Protein AF-A0A945Q5C8-F1 (afdb_monomer_lite)

Radius of gyration: 27.91 Å; chains: 1; bounding box: 80×69×73 Å

Secondary structure (DSSP, 8-state):
-EEEEEEEEHHHHHHHHHHHHHHTT-EEEEEEEHHHHHHHTT-----EEEEEEE-HHHHHHHHHH-GGGGGGPSEEEEEEE-TTSEEEEEE--SS-S--TTS----SSSGGGS------THHHHHHSSPPPPP-------------------------

Structure (mmCIF, N/CA/C/O backbone):
data_AF-A0A945Q5C8-F1
#
_entry.id   AF-A0A945Q5C8-F1
#
loop_
_atom_site.group_PDB
_atom_site.id
_atom_site.type_symbol
_atom_site.label_atom_id
_atom_site.label_alt_id
_atom_site.label_comp_id
_atom_site.label_asym_id
_atom_site.label_entity_id
_atom_site.label_seq_id
_atom_site.pdbx_PDB_ins_code
_atom_site.Cartn_x
_atom_site.Cartn_y
_atom_site.Cartn_z
_atom_site.occupancy
_atom_site.B_iso_or_equiv
_atom_site.auth_seq_id
_atom_site.auth_comp_id
_atom_site.auth_asym_id
_atom_site.auth_atom_id
_atom_site.pdbx_PDB_model_num
ATOM 1 N N . MET A 1 1 ? 0.663 15.573 -2.349 1.00 83.94 1 MET A N 1
ATOM 2 C CA . MET A 1 1 ? 0.069 14.371 -1.719 1.00 83.94 1 MET A CA 1
ATOM 3 C C . MET A 1 1 ? -1.426 14.422 -1.976 1.00 83.94 1 MET A C 1
ATOM 5 O O . MET A 1 1 ? -1.946 15.528 -2.056 1.00 83.94 1 MET A O 1
ATOM 9 N N . LYS A 1 2 ? -2.088 13.289 -2.211 1.00 90.88 2 LYS A N 1
ATOM 10 C CA . LYS A 1 2 ? -3.532 13.234 -2.458 1.00 90.88 2 LYS A CA 1
ATOM 11 C C . LYS A 1 2 ? -4.184 12.283 -1.466 1.00 90.88 2 LYS A C 1
ATOM 13 O O . LYS A 1 2 ? -3.684 11.179 -1.274 1.00 90.88 2 LYS A O 1
ATOM 18 N N . THR A 1 3 ? -5.307 12.720 -0.916 1.00 94.69 3 THR A N 1
ATOM 19 C CA . THR A 1 3 ? -6.127 11.979 0.042 1.00 94.69 3 THR A CA 1
ATOM 20 C C . THR A 1 3 ? -7.505 11.743 -0.564 1.00 94.69 3 THR A C 1
ATOM 22 O O . THR A 1 3 ? -8.021 12.604 -1.279 1.00 94.69 3 THR A O 1
ATOM 25 N N . VAL A 1 4 ? -8.072 10.564 -0.334 1.00 94.12 4 VAL A N 1
ATOM 26 C CA . VAL A 1 4 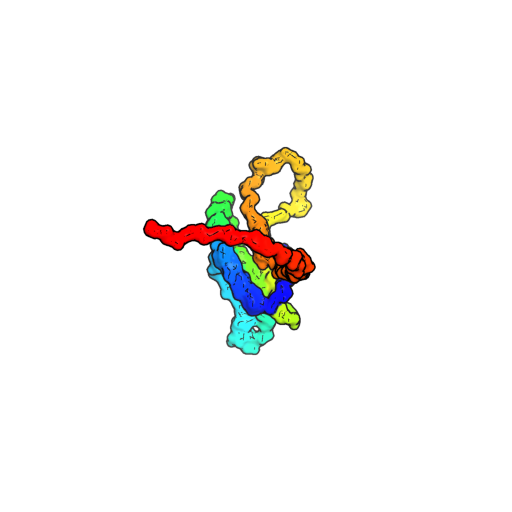? -9.405 10.162 -0.784 1.00 94.12 4 VAL A CA 1
ATOM 27 C C . VAL A 1 4 ? -10.102 9.449 0.364 1.00 94.12 4 VAL A C 1
ATOM 29 O O . VAL A 1 4 ? -9.588 8.465 0.894 1.00 94.12 4 VAL A O 1
ATOM 32 N N . GLU A 1 5 ? -11.278 9.939 0.730 1.00 95.44 5 GLU A N 1
ATOM 33 C CA . GLU A 1 5 ? -12.169 9.269 1.673 1.00 95.44 5 GLU A CA 1
ATOM 34 C C . GLU A 1 5 ? -13.020 8.269 0.899 1.00 95.44 5 GLU A C 1
ATOM 36 O O . GLU A 1 5 ? -13.586 8.590 -0.146 1.00 95.44 5 GLU A O 1
ATOM 41 N N . THR A 1 6 ? -13.019 7.016 1.346 1.00 93.69 6 THR A N 1
ATOM 42 C CA . THR A 1 6 ? -13.519 5.906 0.521 1.00 93.69 6 THR A CA 1
ATOM 43 C C . THR A 1 6 ? -14.991 5.590 0.774 1.00 93.69 6 THR A C 1
ATOM 45 O O . THR A 1 6 ? -15.597 4.872 -0.022 1.00 93.69 6 THR A O 1
ATOM 48 N N . GLY A 1 7 ? -15.547 6.054 1.903 1.00 93.50 7 GLY A N 1
ATOM 49 C CA . GLY A 1 7 ? -16.890 5.695 2.374 1.00 93.50 7 GLY A CA 1
ATOM 50 C C . GLY A 1 7 ? -17.101 4.186 2.553 1.00 93.50 7 GLY A C 1
ATOM 51 O O . GLY A 1 7 ? -18.233 3.718 2.584 1.00 93.50 7 GLY A O 1
ATOM 52 N N . THR A 1 8 ? -16.021 3.401 2.592 1.00 93.50 8 THR A N 1
ATOM 53 C CA . THR A 1 8 ? -16.053 1.936 2.647 1.00 93.50 8 THR A CA 1
ATOM 54 C C . THR A 1 8 ? -15.354 1.472 3.924 1.00 93.50 8 THR A C 1
ATOM 56 O O . THR A 1 8 ? -14.303 2.032 4.243 1.00 93.50 8 THR A O 1
ATOM 59 N N . PRO A 1 9 ? -15.852 0.434 4.624 1.00 97.50 9 PRO A N 1
ATOM 60 C CA . PRO A 1 9 ? -15.178 -0.113 5.800 1.00 97.50 9 PRO A CA 1
ATOM 61 C C . PRO A 1 9 ? -13.724 -0.494 5.512 1.00 97.50 9 PRO A C 1
ATOM 63 O O . PRO A 1 9 ? -13.427 -1.050 4.445 1.00 97.50 9 PRO A O 1
ATOM 66 N N . PHE A 1 10 ? -12.826 -0.234 6.465 1.00 96.25 10 PHE A N 1
ATOM 67 C CA . PHE A 1 10 ? -11.380 -0.364 6.262 1.00 96.25 10 PHE A CA 1
ATOM 68 C C . PHE A 1 10 ? -10.956 -1.723 5.688 1.00 96.25 10 PHE A C 1
ATOM 70 O O . PHE A 1 10 ? -10.320 -1.795 4.631 1.00 96.25 10 PHE A O 1
ATOM 77 N N . GLY A 1 11 ? -11.356 -2.818 6.343 1.00 94.69 11 GLY A N 1
ATOM 78 C CA . GLY A 1 11 ? -10.988 -4.173 5.919 1.00 94.69 11 GLY A CA 1
ATOM 79 C C . GLY A 1 11 ? -11.497 -4.515 4.516 1.00 94.69 11 GLY A C 1
ATOM 80 O O . GLY A 1 11 ? -10.773 -5.102 3.707 1.00 94.69 11 GLY A O 1
ATOM 81 N N . THR A 1 12 ? -12.717 -4.085 4.191 1.00 96.50 12 THR A N 1
ATOM 82 C CA . THR A 1 12 ? -13.320 -4.264 2.863 1.00 96.50 12 THR A CA 1
ATOM 83 C C . THR A 1 12 ? -12.558 -3.480 1.801 1.00 96.50 12 THR A C 1
ATOM 85 O O . THR A 1 12 ? -12.271 -4.017 0.728 1.00 96.50 12 THR A O 1
ATOM 88 N N . TYR A 1 13 ? -12.189 -2.231 2.090 1.00 97.00 13 TYR A N 1
ATOM 89 C CA . TYR A 1 13 ? -11.432 -1.402 1.159 1.00 97.00 13 TYR A CA 1
ATOM 90 C C . TYR A 1 13 ? -10.045 -1.982 0.878 1.00 97.00 13 TYR A C 1
ATOM 92 O O . TYR A 1 13 ? -9.660 -2.090 -0.282 1.00 97.00 13 TYR A O 1
ATOM 100 N N . VAL A 1 14 ? -9.315 -2.433 1.903 1.00 96.31 14 VAL A N 1
ATOM 101 C CA . VAL A 1 14 ? -7.979 -3.029 1.733 1.00 96.31 14 VAL A CA 1
ATOM 102 C C . VAL A 1 14 ? -8.033 -4.282 0.853 1.00 96.31 14 VAL A C 1
ATOM 104 O O . VAL A 1 14 ? -7.202 -4.436 -0.044 1.00 96.31 14 VAL A O 1
ATOM 107 N N . LYS A 1 15 ? -9.028 -5.159 1.053 1.00 96.56 15 LYS A N 1
ATOM 108 C CA . LYS A 1 15 ? -9.235 -6.344 0.199 1.00 96.56 15 LYS A CA 1
ATOM 109 C C . LYS A 1 15 ? -9.495 -5.948 -1.258 1.00 96.56 15 LYS A C 1
ATOM 111 O O . LYS A 1 15 ? -8.822 -6.449 -2.161 1.00 96.56 15 LYS A O 1
ATOM 116 N N . LYS A 1 16 ? -10.417 -5.005 -1.490 1.00 96.56 16 LYS A N 1
ATOM 117 C CA . LYS A 1 16 ? -10.724 -4.486 -2.835 1.00 96.56 16 LYS A CA 1
ATOM 118 C C . LYS A 1 16 ? -9.514 -3.819 -3.483 1.00 96.56 16 LYS A C 1
ATOM 120 O O . LYS A 1 16 ? -9.265 -4.030 -4.664 1.00 96.56 16 LYS A O 1
ATOM 125 N N . LEU A 1 17 ? -8.736 -3.062 -2.712 1.00 96.00 17 LEU A N 1
ATOM 126 C CA . LEU A 1 17 ? -7.536 -2.387 -3.185 1.00 96.00 17 LEU A CA 1
ATOM 127 C C . LEU A 1 17 ? -6.490 -3.396 -3.669 1.00 96.00 17 LEU A C 1
ATOM 129 O O . LEU A 1 17 ? -5.984 -3.250 -4.777 1.00 96.00 17 LEU A O 1
ATOM 133 N N . LYS A 1 18 ? -6.210 -4.452 -2.894 1.00 96.06 18 LYS A N 1
ATOM 134 C CA . LYS A 1 18 ? -5.286 -5.526 -3.303 1.00 96.06 18 LYS A CA 1
ATOM 135 C C . LYS A 1 18 ? -5.757 -6.248 -4.566 1.00 96.06 18 LYS A C 1
ATOM 137 O O . LYS A 1 18 ? -4.961 -6.459 -5.477 1.00 96.06 18 LYS A O 1
ATOM 142 N N . SER A 1 19 ? -7.051 -6.559 -4.653 1.00 95.94 19 SER A N 1
ATOM 143 C CA . SER A 1 19 ? -7.643 -7.145 -5.862 1.00 95.94 19 SER A CA 1
ATOM 144 C C . SER A 1 19 ? -7.469 -6.225 -7.078 1.00 95.94 19 SER A C 1
ATOM 146 O O . SER A 1 19 ? -7.009 -6.658 -8.134 1.00 95.94 19 SER A O 1
ATOM 148 N N . ALA A 1 20 ? -7.734 -4.927 -6.912 1.00 95.44 20 ALA A N 1
ATOM 149 C CA . ALA A 1 20 ? -7.574 -3.942 -7.973 1.00 95.44 20 ALA A CA 1
ATOM 150 C C . ALA A 1 20 ? -6.109 -3.760 -8.407 1.00 95.44 20 ALA A C 1
ATOM 152 O O . ALA A 1 20 ? -5.845 -3.583 -9.596 1.00 95.44 20 ALA A O 1
ATOM 153 N N . ILE A 1 21 ? -5.153 -3.830 -7.475 1.00 94.69 21 ILE A N 1
ATOM 154 C CA . ILE A 1 2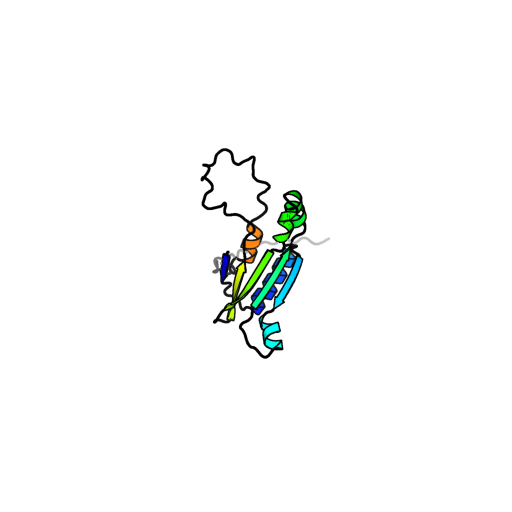1 ? -3.711 -3.814 -7.770 1.00 94.69 21 ILE A CA 1
ATOM 155 C C . ILE A 1 21 ? -3.348 -4.994 -8.684 1.00 94.69 21 ILE A C 1
ATOM 157 O O . ILE A 1 21 ? -2.763 -4.776 -9.749 1.00 94.69 21 ILE A O 1
ATOM 161 N N . GLY A 1 22 ? -3.777 -6.210 -8.327 1.00 92.19 22 GLY A N 1
ATOM 162 C CA . GLY A 1 22 ? -3.557 -7.414 -9.135 1.00 92.19 22 GLY A CA 1
ATOM 163 C C . GLY A 1 22 ? -4.217 -7.336 -10.515 1.00 92.19 22 GLY A C 1
ATOM 164 O O . GLY A 1 22 ? -3.564 -7.585 -11.527 1.00 92.19 22 GLY A O 1
ATOM 165 N N . ALA A 1 23 ? -5.472 -6.881 -10.588 1.00 94.19 23 ALA A N 1
ATOM 166 C CA . ALA A 1 23 ? -6.190 -6.700 -11.854 1.00 94.19 23 ALA A CA 1
ATOM 167 C C . ALA A 1 23 ? -5.502 -5.693 -12.799 1.00 94.19 23 ALA A C 1
ATOM 169 O O . ALA A 1 23 ? -5.580 -5.818 -14.020 1.00 94.19 23 ALA A O 1
ATOM 170 N N . ASN A 1 24 ? -4.786 -4.710 -12.245 1.00 90.81 24 ASN A N 1
ATOM 171 C CA . ASN A 1 24 ? -3.997 -3.741 -13.009 1.00 90.81 24 ASN A CA 1
ATOM 172 C C . ASN A 1 24 ? -2.547 -4.199 -13.262 1.00 90.81 24 ASN A C 1
ATOM 174 O O . ASN A 1 24 ? -1.727 -3.391 -13.702 1.00 90.81 24 ASN A O 1
ATOM 178 N N . LYS A 1 25 ? -2.228 -5.479 -13.014 1.00 92.62 25 LYS A N 1
ATOM 179 C CA . LYS A 1 25 ? -0.903 -6.090 -13.225 1.00 92.62 25 LYS A CA 1
ATOM 180 C C . LYS A 1 25 ? 0.223 -5.378 -12.467 1.00 92.62 25 LYS A C 1
ATOM 182 O O . LYS A 1 25 ? 1.368 -5.345 -12.913 1.00 92.62 25 LYS A O 1
ATOM 187 N N . MET A 1 26 ? -0.106 -4.780 -11.326 1.00 92.50 26 MET A N 1
ATOM 188 C CA . MET A 1 26 ? 0.874 -4.197 -10.417 1.00 92.50 26 MET A CA 1
ATOM 189 C C . MET A 1 26 ? 1.245 -5.239 -9.358 1.00 92.50 26 MET A C 1
ATOM 191 O O . MET A 1 26 ? 0.373 -5.894 -8.794 1.00 92.50 26 MET A O 1
ATOM 195 N N . GLY A 1 27 ? 2.537 -5.391 -9.087 1.00 93.12 27 GLY A N 1
ATOM 196 C CA . GLY A 1 27 ? 3.042 -6.226 -8.002 1.00 93.12 27 GLY A CA 1
ATOM 197 C C . GLY A 1 27 ? 2.960 -5.497 -6.664 1.00 93.12 27 GLY A C 1
ATOM 198 O O . GLY A 1 27 ? 3.204 -4.291 -6.598 1.00 93.12 27 GLY A O 1
ATOM 199 N N . ILE A 1 28 ? 2.632 -6.227 -5.598 1.00 95.94 28 ILE A N 1
ATOM 200 C CA . ILE A 1 28 ? 2.776 -5.747 -4.220 1.00 95.94 28 ILE A CA 1
ATOM 201 C C . ILE A 1 28 ? 4.187 -6.116 -3.767 1.00 95.94 28 ILE A C 1
ATOM 203 O O . ILE A 1 28 ? 4.515 -7.293 -3.690 1.00 95.94 28 ILE A O 1
ATOM 207 N N . VAL A 1 29 ? 5.012 -5.108 -3.496 1.00 94.75 29 VAL A N 1
ATOM 208 C CA . VAL A 1 29 ? 6.404 -5.283 -3.048 1.00 94.75 29 VAL A CA 1
ATOM 209 C C . VAL A 1 29 ? 6.460 -5.484 -1.538 1.00 94.75 29 VAL A C 1
ATOM 211 O O . VAL A 1 29 ? 7.217 -6.310 -1.048 1.00 94.75 29 VAL A O 1
ATOM 214 N N . ALA A 1 30 ? 5.645 -4.732 -0.799 1.00 95.38 30 ALA A N 1
ATOM 215 C CA . ALA A 1 30 ? 5.556 -4.842 0.648 1.00 95.38 30 ALA A CA 1
ATOM 216 C C . ALA A 1 30 ? 4.158 -4.454 1.137 1.00 95.38 30 ALA A C 1
ATOM 218 O O . ALA A 1 30 ? 3.462 -3.637 0.523 1.00 95.38 30 ALA A O 1
ATOM 219 N N . HIS A 1 31 ? 3.763 -5.018 2.274 1.00 96.12 31 HIS A N 1
ATOM 220 C CA . HIS A 1 31 ? 2.573 -4.616 3.014 1.00 96.12 31 HIS A CA 1
ATOM 221 C C . HIS A 1 31 ? 2.902 -4.609 4.506 1.00 96.12 31 HIS A C 1
ATOM 223 O O . HIS A 1 31 ? 3.128 -5.659 5.094 1.00 96.12 31 HIS A O 1
ATOM 229 N N . ALA A 1 32 ? 2.907 -3.4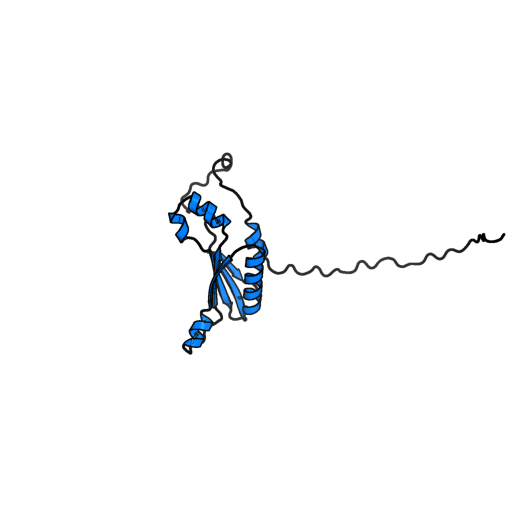22 5.108 1.00 96.12 32 ALA A N 1
ATOM 230 C CA . ALA A 1 32 ? 3.034 -3.244 6.549 1.00 96.12 32 ALA A CA 1
ATOM 231 C C . ALA A 1 32 ? 1.662 -2.967 7.179 1.00 96.12 32 ALA A C 1
ATOM 233 O O . ALA A 1 32 ? 0.882 -2.181 6.636 1.00 96.12 32 ALA A O 1
ATOM 234 N N . CYS A 1 33 ? 1.396 -3.592 8.327 1.00 94.69 33 CYS A N 1
ATOM 235 C CA . CYS A 1 33 ? 0.199 -3.401 9.147 1.00 94.69 33 CYS A CA 1
ATOM 236 C C . CYS A 1 33 ? 0.615 -2.845 10.515 1.00 94.69 33 CYS A C 1
ATOM 238 O O . CYS A 1 33 ? 1.094 -3.594 11.369 1.00 94.69 33 CYS A O 1
ATOM 240 N N . ALA A 1 34 ? 0.461 -1.538 10.729 1.00 94.12 34 ALA A N 1
ATOM 241 C CA . ALA A 1 34 ? 0.963 -0.901 11.947 1.00 94.12 34 ALA A CA 1
ATOM 242 C C . ALA A 1 34 ? 0.157 -1.321 13.183 1.00 94.12 34 ALA A C 1
ATOM 244 O O . ALA A 1 34 ? 0.740 -1.572 14.231 1.00 94.12 34 ALA A O 1
ATOM 245 N N . ASN A 1 35 ? -1.163 -1.485 13.060 1.00 93.31 35 ASN A N 1
ATOM 246 C CA . ASN A 1 35 ? -1.999 -1.958 14.166 1.00 93.31 35 ASN A CA 1
ATOM 247 C C . ASN A 1 35 ? -1.737 -3.429 14.520 1.00 93.31 35 ASN A C 1
ATOM 249 O O . ASN A 1 35 ? -1.864 -3.799 15.681 1.00 93.31 35 ASN A O 1
ATOM 253 N N . CYS A 1 36 ? -1.324 -4.257 13.556 1.00 93.50 36 CYS A N 1
ATOM 254 C CA . CYS A 1 36 ? -0.874 -5.621 13.839 1.00 93.50 36 CYS A CA 1
ATOM 255 C C . CYS A 1 36 ? 0.405 -5.607 14.692 1.00 93.50 36 CYS A C 1
ATOM 257 O O . CYS A 1 36 ? 0.490 -6.333 15.677 1.00 93.50 36 CYS A O 1
ATOM 259 N N . GLY A 1 37 ? 1.372 -4.751 14.336 1.00 93.38 37 GLY A N 1
ATOM 260 C CA . GLY A 1 37 ? 2.610 -4.578 15.101 1.00 93.38 37 GLY A CA 1
ATOM 261 C C . GLY A 1 37 ? 2.370 -3.978 16.487 1.00 93.38 37 GLY A C 1
ATOM 262 O O . GLY A 1 37 ? 2.882 -4.494 17.472 1.00 93.38 37 GLY A O 1
ATOM 263 N N . ALA A 1 38 ? 1.526 -2.949 16.584 1.00 95.62 38 ALA A N 1
ATOM 264 C CA . ALA A 1 38 ? 1.139 -2.349 17.859 1.00 95.62 38 ALA A CA 1
ATOM 265 C C . ALA A 1 38 ? 0.463 -3.377 18.779 1.00 95.62 38 ALA A C 1
ATOM 267 O O . ALA A 1 38 ? 0.834 -3.502 19.944 1.00 95.62 38 ALA A O 1
ATOM 268 N N . LYS A 1 39 ? -0.457 -4.189 18.237 1.00 96.12 39 LYS A N 1
ATOM 269 C CA . LYS A 1 39 ? -1.117 -5.262 18.991 1.00 96.12 39 LYS A CA 1
ATOM 270 C C . LYS A 1 39 ? -0.110 -6.270 19.549 1.00 96.12 39 LYS A C 1
ATOM 272 O O . LYS A 1 39 ? -0.297 -6.742 20.666 1.00 96.12 39 LYS A O 1
ATOM 277 N N . ALA A 1 40 ? 0.954 -6.579 18.806 1.00 94.88 40 ALA A N 1
ATOM 278 C CA . ALA A 1 40 ? 1.998 -7.499 19.258 1.00 94.88 40 ALA A CA 1
ATOM 279 C C . ALA A 1 40 ? 2.793 -6.971 20.467 1.00 94.88 40 ALA A C 1
ATOM 281 O O . ALA A 1 40 ? 3.316 -7.771 21.233 1.00 94.88 40 ALA A O 1
ATOM 282 N N . ILE A 1 41 ? 2.840 -5.649 20.667 1.00 96.75 41 ILE A N 1
ATOM 283 C CA . ILE A 1 41 ? 3.466 -5.005 21.833 1.00 96.75 41 ILE A CA 1
ATOM 284 C C . ILE A 1 41 ? 2.437 -4.518 22.872 1.00 96.75 41 ILE A C 1
ATOM 286 O O . ILE A 1 41 ? 2.760 -3.691 23.717 1.00 96.75 41 ILE A O 1
ATOM 290 N N . GLY A 1 42 ? 1.186 -4.992 22.802 1.00 96.81 42 GLY A N 1
ATOM 291 C CA . GLY A 1 42 ? 0.127 -4.644 23.759 1.00 96.81 42 GLY A CA 1
ATOM 292 C C . GLY A 1 42 ? -0.507 -3.260 23.566 1.00 96.81 42 GLY A C 1
ATOM 293 O O . GLY A 1 42 ? -1.301 -2.830 24.399 1.00 96.81 42 GLY A O 1
ATOM 294 N N . VAL A 1 43 ? -0.205 -2.561 22.469 1.00 97.19 43 VAL A N 1
ATOM 295 C CA . VAL A 1 43 ? -0.744 -1.227 22.170 1.00 97.19 43 VAL A CA 1
ATOM 296 C C . VAL A 1 43 ? -1.882 -1.328 21.154 1.00 97.19 43 VAL A C 1
ATOM 298 O O . VAL A 1 43 ? -1.750 -1.945 20.097 1.00 97.19 43 VAL A O 1
ATOM 301 N N . THR A 1 44 ? -3.007 -0.670 21.436 1.00 95.62 44 THR A N 1
ATOM 302 C CA . THR A 1 44 ? -4.130 -0.582 20.492 1.00 95.62 44 THR A CA 1
ATOM 303 C C . THR A 1 44 ? -4.087 0.743 19.740 1.00 95.62 44 THR A C 1
ATOM 305 O O . THR A 1 44 ? -4.114 1.809 20.349 1.00 95.62 44 THR A O 1
ATOM 308 N N . ILE A 1 45 ? -4.052 0.675 18.408 1.00 95.62 45 ILE A N 1
ATOM 309 C CA . ILE A 1 45 ? -4.176 1.832 17.511 1.00 95.62 45 ILE A CA 1
ATOM 310 C C . ILE A 1 45 ? -5.192 1.527 16.397 1.00 95.62 45 ILE A C 1
ATOM 312 O O . ILE A 1 45 ? -5.377 0.349 16.067 1.00 95.62 45 ILE A O 1
ATOM 316 N N . PRO A 1 46 ? -5.821 2.550 15.784 1.00 95.94 46 PRO A N 1
ATOM 317 C CA . PRO A 1 46 ? -6.709 2.362 14.635 1.00 95.94 46 PRO A CA 1
ATOM 318 C C . PRO A 1 46 ? -6.021 1.643 13.472 1.00 95.94 46 PRO A C 1
ATOM 320 O O . PRO A 1 46 ? -4.796 1.727 13.310 1.00 95.94 46 PRO A O 1
ATOM 323 N N . ALA A 1 47 ? -6.797 0.955 12.633 1.00 96.12 47 ALA A N 1
ATOM 324 C CA . ALA A 1 47 ? -6.232 0.150 11.565 1.00 96.12 47 ALA A CA 1
ATOM 325 C C . ALA A 1 47 ? -5.443 0.994 10.556 1.00 96.12 47 ALA A C 1
ATOM 327 O O . ALA A 1 47 ? -5.841 2.085 10.135 1.00 96.12 47 ALA A O 1
ATOM 328 N N . ASN A 1 48 ? -4.273 0.482 10.181 1.00 96.50 48 ASN A N 1
ATOM 329 C CA . ASN A 1 48 ? -3.294 1.262 9.447 1.00 96.50 48 ASN A CA 1
ATOM 330 C C . ASN A 1 48 ? -2.421 0.348 8.588 1.00 96.50 48 ASN A C 1
ATOM 332 O O . ASN A 1 48 ? -1.719 -0.523 9.103 1.00 96.50 48 ASN A O 1
ATOM 336 N N . ASN A 1 49 ? -2.473 0.562 7.272 1.00 97.31 49 ASN A N 1
ATOM 337 C CA . ASN A 1 49 ? -1.739 -0.218 6.290 1.00 97.31 49 ASN A CA 1
ATOM 338 C C . ASN A 1 49 ? -0.906 0.673 5.365 1.00 97.31 49 ASN A C 1
ATOM 340 O O . ASN A 1 49 ? -1.433 1.570 4.706 1.00 97.31 49 ASN A O 1
ATOM 344 N N . VAL A 1 50 ? 0.376 0.338 5.218 1.00 97.06 50 VAL A N 1
ATOM 345 C CA . VAL A 1 50 ? 1.243 0.861 4.154 1.00 97.06 50 VAL A CA 1
ATOM 346 C C . VAL A 1 50 ? 1.432 -0.242 3.120 1.00 97.06 50 VAL A C 1
ATOM 348 O O . VAL A 1 50 ? 1.995 -1.292 3.419 1.00 97.06 50 VAL A O 1
ATOM 351 N N . ILE A 1 51 ? 0.946 -0.020 1.901 1.00 96.75 51 ILE A N 1
ATOM 352 C CA . ILE A 1 51 ? 1.054 -0.965 0.786 1.00 96.75 51 ILE A CA 1
ATOM 353 C C . ILE A 1 51 ? 1.953 -0.349 -0.280 1.00 96.75 51 ILE A C 1
ATOM 355 O O . ILE A 1 51 ? 1.690 0.743 -0.783 1.00 96.75 51 ILE A O 1
ATOM 359 N N . MET A 1 52 ? 3.017 -1.059 -0.631 1.00 95.25 52 MET A N 1
ATOM 360 C CA . MET A 1 52 ? 3.988 -0.648 -1.636 1.00 95.25 52 MET A CA 1
ATOM 361 C C . MET A 1 52 ? 3.743 -1.425 -2.921 1.00 95.25 52 MET A C 1
ATOM 363 O O . MET A 1 52 ? 3.757 -2.655 -2.911 1.00 95.25 52 MET A O 1
ATOM 367 N N . ILE A 1 53 ? 3.508 -0.713 -4.022 1.00 94.62 53 ILE A N 1
ATOM 368 C CA . ILE A 1 53 ? 3.179 -1.309 -5.318 1.00 94.62 53 ILE A CA 1
ATOM 369 C C . ILE A 1 53 ? 4.168 -0.905 -6.399 1.00 94.62 53 ILE A C 1
ATOM 371 O O . ILE A 1 53 ? 4.683 0.216 -6.420 1.00 94.62 53 ILE A O 1
ATOM 375 N N . TYR A 1 54 ? 4.392 -1.809 -7.344 1.00 91.31 54 TYR A N 1
ATOM 376 C CA . TYR A 1 54 ? 5.315 -1.576 -8.438 1.00 91.31 54 TYR A CA 1
ATOM 377 C C . TYR A 1 54 ? 4.883 -2.264 -9.727 1.00 91.31 54 TYR A C 1
ATOM 379 O O . TYR A 1 54 ? 4.256 -3.316 -9.701 1.00 91.31 54 TYR A O 1
ATOM 387 N N . HIS A 1 55 ? 5.217 -1.672 -10.873 1.00 91.06 55 HIS A N 1
ATOM 388 C CA . HIS A 1 55 ? 4.943 -2.272 -12.177 1.00 91.06 55 HIS A CA 1
ATOM 389 C C . HIS A 1 55 ? 6.254 -2.378 -12.973 1.00 91.06 55 HIS A C 1
ATOM 391 O O . HIS A 1 55 ? 6.919 -1.355 -13.149 1.00 91.06 55 HIS A O 1
ATOM 397 N N . PRO A 1 56 ? 6.606 -3.544 -13.551 1.00 88.75 56 PRO A N 1
ATOM 398 C CA . PRO A 1 56 ? 7.868 -3.728 -14.283 1.00 88.75 56 PRO A CA 1
ATOM 399 C C . PRO A 1 56 ? 8.093 -2.716 -15.418 1.00 88.75 56 PRO A C 1
ATOM 401 O O . PRO A 1 56 ? 9.177 -2.169 -15.580 1.00 88.75 56 PRO A O 1
ATOM 404 N N . ARG A 1 57 ? 7.040 -2.367 -16.172 1.00 87.50 57 ARG A N 1
ATOM 405 C CA . ARG A 1 57 ? 7.108 -1.296 -17.192 1.00 87.50 57 ARG A CA 1
ATOM 406 C C . ARG A 1 57 ? 7.504 0.083 -16.641 1.00 87.50 57 ARG A C 1
ATOM 408 O O . ARG A 1 57 ? 8.041 0.883 -17.405 1.00 87.50 57 ARG A O 1
ATOM 415 N N . PHE A 1 58 ? 7.231 0.387 -15.369 1.00 84.44 58 PHE A N 1
ATOM 416 C CA . PHE A 1 58 ? 7.752 1.607 -14.744 1.00 84.44 58 PHE A CA 1
ATOM 417 C C . PHE A 1 58 ? 9.250 1.487 -14.475 1.00 84.44 58 PHE A C 1
ATOM 419 O O . PHE A 1 58 ? 9.955 2.443 -14.773 1.00 84.44 58 PHE A O 1
ATOM 426 N N . ALA A 1 59 ? 9.739 0.313 -14.060 1.00 85.94 59 ALA A N 1
ATOM 427 C CA . ALA A 1 59 ? 11.170 0.051 -13.887 1.00 85.94 59 ALA A CA 1
ATOM 428 C C . ALA A 1 59 ? 11.968 0.347 -15.154 1.00 85.94 59 ALA A C 1
ATOM 430 O O . ALA A 1 59 ? 12.889 1.156 -1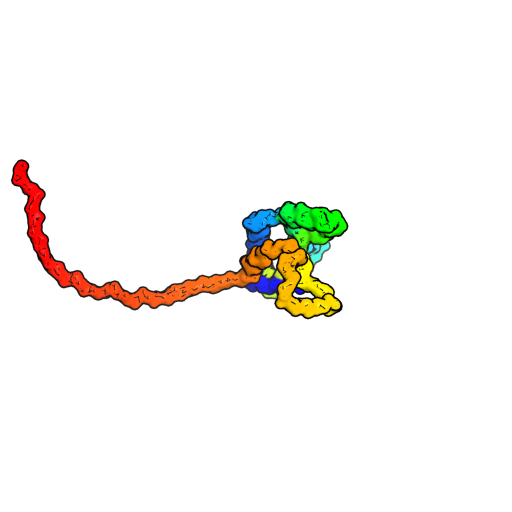5.131 1.00 85.94 59 ALA A O 1
ATOM 431 N N . VAL A 1 60 ? 11.545 -0.235 -16.280 1.00 89.12 60 VAL A N 1
ATOM 432 C CA . VAL A 1 60 ? 12.226 -0.057 -17.571 1.00 89.12 60 VAL A CA 1
ATOM 433 C C . VAL A 1 60 ? 12.283 1.421 -17.962 1.00 89.12 60 VAL A C 1
ATOM 435 O O . VAL A 1 60 ? 13.328 1.920 -18.366 1.00 89.12 60 VAL A O 1
ATOM 438 N N . ARG A 1 61 ? 11.168 2.150 -17.825 1.00 87.38 61 ARG A N 1
ATOM 439 C CA . ARG A 1 61 ? 11.103 3.570 -18.204 1.00 87.38 61 ARG A CA 1
ATOM 440 C C . ARG A 1 61 ? 11.894 4.473 -17.261 1.00 87.38 61 ARG A C 1
ATOM 442 O O . ARG A 1 61 ? 12.542 5.395 -17.742 1.00 87.38 61 ARG A O 1
ATOM 449 N N . MET A 1 62 ? 11.813 4.237 -15.953 1.00 83.88 62 MET A N 1
ATOM 450 C CA . MET A 1 62 ? 12.503 5.048 -14.949 1.00 83.88 62 MET A CA 1
ATOM 451 C C . MET A 1 62 ? 14.011 4.846 -15.025 1.00 83.88 62 MET A C 1
ATOM 453 O O . MET A 1 62 ? 14.731 5.831 -15.110 1.00 83.88 62 MET A O 1
ATOM 457 N N . LEU A 1 63 ? 14.482 3.598 -15.089 1.00 86.69 63 LEU A N 1
ATOM 458 C CA . LEU A 1 63 ? 15.915 3.303 -15.164 1.00 86.69 63 LEU A CA 1
ATOM 459 C C . LEU A 1 63 ? 16.528 3.738 -16.499 1.00 86.69 63 LEU A C 1
ATOM 461 O O . LEU A 1 63 ? 17.658 4.211 -16.510 1.00 86.69 63 LEU A O 1
ATOM 465 N N . LYS A 1 64 ? 15.770 3.672 -17.607 1.00 89.38 64 LYS A N 1
ATOM 466 C CA . LYS A 1 64 ? 16.192 4.268 -18.886 1.00 89.38 64 LYS A CA 1
ATOM 467 C C . LYS A 1 64 ? 16.356 5.790 -18.794 1.00 89.38 64 LYS A C 1
ATOM 469 O O . LYS A 1 64 ? 17.196 6.342 -19.491 1.00 89.38 64 LYS A O 1
ATOM 474 N N . ALA A 1 65 ? 15.536 6.466 -17.989 1.00 86.50 65 ALA A N 1
ATOM 475 C CA . ALA A 1 65 ? 15.638 7.911 -17.803 1.00 86.50 65 ALA A CA 1
ATOM 476 C C . ALA A 1 65 ? 16.784 8.287 -16.850 1.00 86.50 65 ALA A C 1
ATOM 478 O O . ALA A 1 65 ? 17.515 9.231 -17.125 1.00 86.50 65 ALA A O 1
ATOM 479 N N . SER A 1 66 ? 16.933 7.570 -15.731 1.00 85.44 66 SER A N 1
ATOM 480 C CA . SER A 1 66 ? 18.036 7.737 -14.784 1.00 85.44 66 SER A CA 1
ATOM 481 C C . SER A 1 66 ? 18.062 6.595 -13.765 1.00 85.44 66 SER A C 1
ATOM 483 O O . SER A 1 66 ? 17.053 6.303 -13.121 1.00 85.44 66 SER A O 1
ATOM 485 N N . VAL A 1 67 ? 19.239 6.006 -13.538 1.00 89.06 67 VAL A N 1
ATOM 486 C CA . VAL A 1 67 ? 19.449 4.986 -12.493 1.00 89.06 67 VAL A CA 1
ATOM 487 C C . VAL A 1 67 ? 19.101 5.533 -11.103 1.00 89.06 67 VAL A C 1
ATOM 489 O O . VAL A 1 67 ? 18.459 4.842 -10.314 1.00 89.06 67 VAL A O 1
ATOM 492 N N . ALA A 1 68 ? 19.414 6.806 -10.832 1.00 88.31 68 ALA A N 1
ATOM 493 C CA . ALA A 1 68 ? 19.097 7.459 -9.560 1.00 88.31 68 ALA A CA 1
ATOM 494 C C . ALA A 1 68 ? 17.583 7.539 -9.285 1.00 88.31 68 ALA A C 1
ATOM 496 O O . ALA A 1 68 ? 17.165 7.600 -8.132 1.00 88.31 68 ALA A O 1
ATOM 497 N N . SER A 1 69 ? 16.740 7.465 -10.324 1.00 82.88 69 SER A N 1
ATOM 498 C CA . SER A 1 69 ? 15.280 7.427 -10.153 1.00 82.88 69 SER A CA 1
ATOM 499 C C . SER A 1 69 ? 14.788 6.134 -9.496 1.00 82.88 69 SER A C 1
ATOM 501 O O . SER A 1 69 ? 13.645 6.088 -9.048 1.00 82.88 69 SER A O 1
ATOM 503 N N . GLY A 1 70 ? 15.619 5.088 -9.410 1.00 82.44 70 GLY A N 1
ATOM 504 C CA . GLY A 1 70 ? 15.258 3.817 -8.780 1.00 82.44 70 GLY A CA 1
ATOM 505 C C . GLY A 1 70 ? 14.777 3.955 -7.331 1.00 82.44 70 GLY A C 1
ATOM 506 O O . GLY A 1 70 ? 13.905 3.196 -6.922 1.00 82.44 70 GLY A O 1
ATOM 507 N N . ILE A 1 71 ? 15.254 4.963 -6.588 1.00 84.88 71 ILE A N 1
ATOM 508 C CA . ILE A 1 71 ? 14.872 5.199 -5.182 1.00 84.88 71 ILE A CA 1
ATOM 509 C C . ILE A 1 71 ? 13.407 5.641 -5.006 1.00 84.88 71 ILE A C 1
ATOM 511 O O . ILE A 1 71 ? 12.824 5.495 -3.930 1.00 84.88 71 ILE A O 1
ATOM 515 N N . GLU A 1 72 ? 12.788 6.167 -6.068 1.00 81.56 72 GLU A N 1
ATOM 516 C CA . GLU A 1 72 ? 11.382 6.591 -6.063 1.00 81.56 72 GLU A CA 1
ATOM 517 C C . GLU A 1 72 ? 10.413 5.406 -6.179 1.00 81.56 72 GLU A C 1
ATOM 519 O O . GLU A 1 72 ? 9.225 5.524 -5.861 1.00 81.56 72 GLU A O 1
ATOM 524 N N . ALA A 1 73 ? 10.903 4.253 -6.635 1.00 84.31 73 ALA A N 1
ATOM 525 C CA . ALA A 1 73 ? 10.161 3.009 -6.609 1.00 84.31 73 ALA A CA 1
ATOM 526 C C . ALA A 1 73 ? 10.330 2.325 -5.243 1.00 84.31 73 ALA A C 1
ATOM 528 O O . ALA A 1 73 ? 11.439 2.279 -4.716 1.00 84.31 73 ALA A O 1
ATOM 529 N N . PRO A 1 74 ? 9.273 1.727 -4.670 1.00 90.88 74 PRO A N 1
ATOM 530 C CA . PRO A 1 74 ? 7.914 1.564 -5.194 1.00 90.88 74 PRO A CA 1
ATOM 531 C C . PRO A 1 74 ? 6.947 2.700 -4.803 1.00 90.88 74 PRO A C 1
ATOM 533 O O . PRO A 1 74 ? 7.190 3.487 -3.887 1.00 90.88 74 PRO A O 1
ATOM 536 N N . LEU A 1 75 ? 5.774 2.732 -5.449 1.00 90.94 75 LEU A N 1
ATOM 537 C CA . LEU A 1 75 ? 4.699 3.657 -5.081 1.00 90.94 75 LEU A CA 1
ATOM 538 C C . LEU A 1 75 ? 4.083 3.255 -3.741 1.00 90.94 75 LEU A C 1
ATOM 540 O O . LEU A 1 75 ? 3.706 2.101 -3.543 1.00 90.94 75 LEU A O 1
ATOM 544 N N . ARG A 1 76 ? 3.926 4.227 -2.839 1.00 93.38 76 ARG A N 1
ATOM 545 C CA . ARG A 1 76 ? 3.370 4.014 -1.496 1.00 93.38 76 ARG A CA 1
ATOM 546 C C . ARG A 1 76 ? 1.895 4.411 -1.447 1.00 93.38 76 ARG A C 1
ATOM 548 O O . ARG A 1 76 ? 1.542 5.555 -1.750 1.00 93.38 76 ARG A O 1
ATOM 555 N N . LEU A 1 77 ? 1.056 3.467 -1.036 1.00 95.31 77 LEU A N 1
ATOM 556 C CA . LEU A 1 77 ? -0.353 3.652 -0.715 1.00 95.31 77 LEU A CA 1
ATOM 557 C C . LEU A 1 77 ? -0.525 3.544 0.798 1.00 95.31 77 LEU A C 1
ATOM 559 O O . LEU A 1 77 ? -0.183 2.524 1.390 1.00 95.31 77 LEU A O 1
ATOM 563 N N . TYR A 1 78 ? -1.060 4.588 1.417 1.00 97.00 78 TYR A N 1
ATOM 564 C CA . TYR A 1 78 ? -1.286 4.645 2.853 1.00 97.00 78 TYR A CA 1
ATOM 565 C C . TYR A 1 78 ? -2.780 4.600 3.140 1.00 97.00 78 TYR A C 1
ATOM 567 O O . TYR A 1 78 ? -3.509 5.507 2.746 1.00 97.00 78 TYR A O 1
ATOM 575 N N . VAL A 1 79 ? -3.245 3.535 3.781 1.00 97.69 79 VAL A N 1
ATOM 576 C CA . VAL A 1 79 ? -4.653 3.348 4.130 1.00 97.69 79 VAL A CA 1
ATOM 577 C C . VAL A 1 79 ? -4.786 3.448 5.640 1.00 97.69 79 VAL A C 1
ATOM 579 O O . VAL A 1 79 ? -4.147 2.685 6.362 1.00 97.69 79 VAL A O 1
ATOM 582 N N . THR A 1 80 ? -5.636 4.352 6.112 1.00 97.69 80 THR A N 1
ATOM 583 C CA . THR A 1 80 ? -5.924 4.546 7.538 1.00 97.69 80 THR A CA 1
ATOM 584 C C . THR A 1 80 ? -7.405 4.370 7.815 1.00 97.69 80 THR A C 1
ATOM 586 O O . THR A 1 80 ? -8.237 4.758 6.993 1.00 97.69 80 THR A O 1
ATOM 589 N N . GLU A 1 81 ? -7.727 3.816 8.973 1.00 97.50 81 GLU A N 1
ATOM 590 C CA . GLU A 1 81 ? -9.076 3.790 9.516 1.00 97.50 81 GLU A CA 1
ATOM 591 C C . GLU A 1 81 ? -9.452 5.155 10.094 1.00 97.50 81 GLU A C 1
ATOM 593 O O . GLU A 1 81 ? -8.665 5.821 10.770 1.00 97.50 81 GLU A O 1
ATOM 598 N N . MET A 1 82 ? -10.659 5.583 9.762 1.00 96.50 82 MET A N 1
ATOM 599 C CA . MET A 1 82 ? -11.294 6.802 10.232 1.00 96.50 82 MET A CA 1
ATOM 600 C C . MET A 1 82 ? -12.098 6.534 11.507 1.00 96.50 82 MET A C 1
AT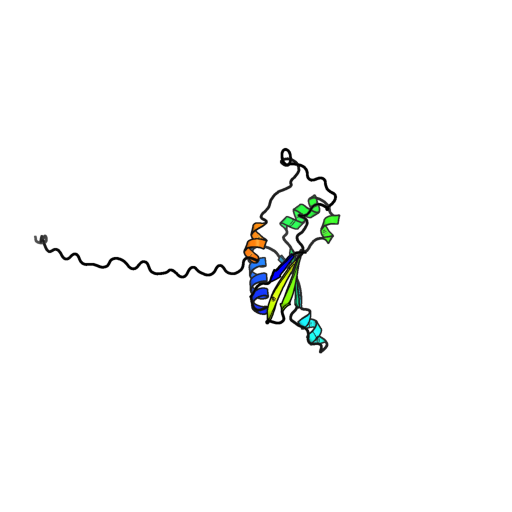OM 602 O O . MET A 1 82 ? -12.397 5.390 11.835 1.00 96.50 82 MET A O 1
ATOM 606 N N . LYS A 1 83 ? -12.501 7.597 12.216 1.00 95.19 83 LYS A N 1
ATOM 607 C CA . LYS A 1 83 ? -13.318 7.476 13.440 1.00 95.19 83 LYS A CA 1
ATOM 608 C C . LYS A 1 83 ? -14.654 6.749 13.216 1.00 95.19 83 LYS A C 1
ATOM 610 O O . LYS A 1 83 ? -15.176 6.158 14.148 1.00 95.19 83 LYS A O 1
ATOM 615 N N . ASP A 1 84 ? -15.189 6.797 11.999 1.00 93.88 84 ASP A N 1
ATOM 616 C CA . ASP A 1 84 ? -16.423 6.121 11.579 1.00 93.88 84 ASP A CA 1
ATOM 617 C C . ASP A 1 84 ? -16.194 4.676 11.076 1.00 93.88 84 ASP A C 1
ATOM 619 O O . ASP A 1 84 ? -17.111 4.052 10.546 1.00 93.88 84 ASP A O 1
ATOM 623 N N . GLY A 1 85 ? -14.970 4.143 11.190 1.00 94.38 85 GLY A N 1
ATOM 624 C CA . GLY A 1 85 ? -14.591 2.805 10.715 1.00 94.38 85 GLY A CA 1
ATOM 625 C C . GLY A 1 85 ? -14.353 2.704 9.200 1.00 94.38 85 GLY A C 1
ATOM 626 O O . GLY A 1 85 ? -14.045 1.624 8.672 1.00 94.38 85 GLY A O 1
ATOM 627 N N . THR A 1 86 ? -14.479 3.809 8.458 1.00 96.19 86 THR A N 1
ATOM 628 C CA . THR A 1 86 ? -14.215 3.828 7.014 1.00 96.19 86 THR A CA 1
ATOM 629 C C . THR A 1 86 ? -12.724 3.965 6.702 1.00 96.19 86 THR A C 1
ATOM 631 O O . THR A 1 86 ? -11.916 4.398 7.522 1.00 96.19 86 THR A O 1
ATOM 634 N N . ALA A 1 87 ? -12.317 3.576 5.494 1.00 96.69 87 ALA A N 1
ATOM 635 C CA . ALA A 1 87 ? -10.957 3.795 5.022 1.00 96.69 87 ALA A CA 1
ATOM 636 C C . ALA A 1 87 ? -10.775 5.203 4.444 1.00 96.69 87 ALA A C 1
ATOM 638 O O . ALA A 1 87 ? -11.588 5.701 3.657 1.00 96.69 87 ALA A O 1
ATOM 639 N N . ARG A 1 88 ? -9.603 5.771 4.707 1.00 97.56 88 ARG A N 1
ATOM 640 C CA . ARG A 1 88 ? -9.019 6.889 3.969 1.00 97.56 88 ARG A CA 1
ATOM 641 C C . ARG A 1 88 ? -7.763 6.398 3.261 1.00 97.56 88 ARG A C 1
ATOM 643 O O . ARG A 1 88 ? -6.875 5.836 3.895 1.00 97.56 88 ARG A O 1
ATOM 650 N N . LEU A 1 89 ? -7.672 6.627 1.952 1.00 96.75 89 LEU A N 1
ATOM 651 C CA . LEU A 1 89 ? -6.458 6.377 1.180 1.00 96.75 89 LEU A CA 1
ATOM 652 C C . LEU A 1 89 ? -5.686 7.681 0.998 1.00 96.75 89 LEU A C 1
ATOM 654 O O . LEU A 1 89 ? -6.222 8.666 0.497 1.00 96.75 89 LEU A O 1
ATOM 658 N N . THR A 1 90 ? -4.391 7.640 1.270 1.00 95.81 90 THR A N 1
ATOM 659 C CA . THR A 1 90 ? -3.454 8.714 0.971 1.00 95.81 90 THR A CA 1
ATOM 660 C C . THR A 1 90 ? -2.302 8.191 0.122 1.00 95.81 90 THR A C 1
ATOM 662 O O . THR A 1 90 ? -1.742 7.134 0.391 1.00 95.81 90 THR A O 1
ATOM 665 N N . TYR A 1 91 ? -1.935 8.916 -0.930 1.00 93.38 91 TYR A N 1
ATOM 666 C CA . TYR A 1 91 ? -0.829 8.532 -1.806 1.00 93.38 91 TYR A CA 1
ATOM 667 C C . TYR A 1 91 ? -0.146 9.749 -2.425 1.00 93.38 91 TYR A C 1
ATOM 669 O O . TYR A 1 91 ? -0.692 10.858 -2.500 1.00 93.38 91 TYR A O 1
ATOM 677 N N . ARG A 1 92 ? 1.085 9.548 -2.894 1.00 87.56 92 ARG A N 1
ATOM 678 C CA . ARG A 1 92 ? 1.823 10.540 -3.678 1.00 87.56 92 ARG A CA 1
ATOM 679 C C . ARG A 1 92 ? 1.800 10.123 -5.143 1.00 87.56 92 ARG A C 1
ATOM 681 O O . ARG A 1 92 ? 2.065 8.973 -5.470 1.00 87.56 92 ARG A O 1
ATOM 688 N N . PHE A 1 93 ? 1.466 11.065 -6.022 1.00 76.81 93 PHE A N 1
ATOM 689 C CA . PHE A 1 93 ? 1.610 10.846 -7.455 1.00 76.81 93 PHE A CA 1
ATOM 690 C C . PHE A 1 93 ? 3.090 11.019 -7.824 1.00 76.81 93 PHE A C 1
ATOM 692 O O . PHE A 1 93 ? 3.669 12.029 -7.407 1.00 76.81 93 PHE A O 1
ATOM 699 N N . PRO A 1 94 ? 3.693 10.098 -8.591 1.00 63.19 94 PRO A N 1
ATOM 700 C CA . PRO A 1 94 ? 5.014 10.313 -9.167 1.00 63.19 94 PRO A CA 1
ATOM 701 C C . PRO A 1 94 ? 4.886 11.458 -10.184 1.00 63.19 94 PRO A C 1
ATOM 703 O O . PRO A 1 94 ? 4.276 11.290 -11.231 1.00 63.19 94 PRO A O 1
ATOM 706 N N . MET A 1 95 ? 5.317 12.658 -9.783 1.00 56.69 95 MET A N 1
ATOM 707 C CA . MET A 1 95 ? 5.403 13.912 -10.552 1.00 56.69 95 MET A CA 1
ATOM 708 C C . MET A 1 95 ? 4.355 14.168 -11.661 1.00 56.69 95 MET A C 1
ATOM 710 O O . MET A 1 95 ? 4.444 13.676 -12.781 1.00 56.69 95 MET A O 1
ATOM 714 N N . ARG A 1 96 ? 3.419 15.094 -11.394 1.00 50.59 96 ARG A N 1
ATOM 715 C CA . ARG A 1 96 ? 2.706 15.860 -12.447 1.00 50.59 96 ARG A CA 1
ATOM 716 C C . ARG A 1 96 ? 2.597 17.362 -12.159 1.00 50.59 96 ARG A C 1
ATOM 718 O O . ARG A 1 96 ? 1.916 18.065 -12.897 1.00 50.59 96 ARG A O 1
ATOM 725 N N . ARG A 1 97 ? 3.198 17.878 -11.081 1.00 46.50 97 ARG A N 1
ATOM 726 C CA . ARG A 1 97 ? 3.233 19.327 -10.855 1.00 46.50 97 ARG A CA 1
ATOM 727 C C . ARG A 1 97 ? 4.661 19.798 -11.096 1.00 46.50 97 ARG A C 1
ATOM 729 O O . ARG A 1 97 ? 5.516 19.412 -10.299 1.00 46.50 97 ARG A O 1
ATOM 736 N N . PRO A 1 98 ? 4.934 20.558 -12.168 1.00 48.59 98 PRO A N 1
ATOM 737 C CA . PRO A 1 98 ? 6.217 21.226 -12.268 1.00 48.59 98 PRO A CA 1
ATOM 738 C C . PRO A 1 98 ? 6.395 22.162 -11.051 1.00 48.59 98 PRO A C 1
ATOM 740 O O . PRO A 1 98 ? 5.392 22.552 -10.431 1.00 48.59 98 PRO A O 1
ATOM 743 N N . PRO A 1 99 ? 7.640 22.451 -10.631 1.00 50.97 99 PRO A N 1
ATOM 744 C CA . PRO A 1 99 ? 7.918 23.387 -9.545 1.00 50.97 99 PRO A CA 1
ATOM 745 C C . PRO A 1 99 ? 7.130 24.687 -9.726 1.00 50.97 99 PRO A C 1
ATOM 747 O O . PRO A 1 99 ? 6.923 25.129 -10.852 1.00 50.97 99 PRO A O 1
ATOM 750 N N . ALA A 1 100 ? 6.702 25.323 -8.632 1.00 52.16 100 ALA A N 1
ATOM 751 C CA . ALA A 1 100 ? 5.909 26.558 -8.705 1.00 52.16 100 ALA A CA 1
ATOM 752 C C . ALA A 1 100 ? 6.610 27.695 -9.483 1.00 52.16 100 ALA A C 1
ATOM 754 O O . ALA A 1 100 ? 5.946 28.620 -9.934 1.00 52.16 100 ALA A O 1
ATOM 755 N N . TRP A 1 101 ? 7.930 27.592 -9.667 1.00 49.00 101 TRP A N 1
ATOM 756 C CA . TRP A 1 101 ? 8.765 28.554 -10.378 1.00 49.00 101 TRP A CA 1
ATOM 757 C C . TRP A 1 101 ? 8.897 28.303 -11.896 1.00 49.00 101 TRP A C 1
ATOM 759 O O . TRP A 1 101 ? 9.463 29.128 -12.602 1.00 49.00 101 TRP A O 1
ATOM 769 N N . THR A 1 102 ? 8.376 27.203 -12.455 1.00 48.16 102 THR A N 1
ATOM 770 C CA . THR A 1 102 ? 8.461 27.013 -13.916 1.00 48.16 102 THR A CA 1
ATOM 771 C C . THR A 1 102 ? 7.542 27.997 -14.648 1.00 48.16 102 THR A C 1
ATOM 773 O O . THR A 1 102 ? 6.346 28.032 -14.324 1.00 48.16 102 THR A O 1
ATOM 776 N N . PRO A 1 103 ? 8.030 28.734 -15.665 1.00 39.66 103 PRO A N 1
ATOM 777 C CA . PRO A 1 103 ? 7.191 29.621 -16.460 1.00 39.66 103 PRO A CA 1
ATOM 778 C C . PRO A 1 103 ? 6.027 28.853 -17.089 1.00 39.66 103 PRO A C 1
ATOM 780 O O . PRO A 1 103 ? 6.191 27.752 -17.622 1.00 39.66 103 PRO A O 1
ATOM 783 N N . ARG A 1 104 ? 4.825 29.433 -17.036 1.00 45.84 104 ARG A N 1
ATOM 784 C CA . ARG A 1 104 ? 3.627 28.867 -17.664 1.00 45.84 104 ARG A CA 1
ATOM 785 C C . ARG A 1 104 ? 3.743 29.035 -19.181 1.00 45.84 104 ARG A C 1
ATOM 787 O O . ARG A 1 104 ? 3.279 30.030 -19.728 1.00 45.84 104 ARG A O 1
ATOM 794 N N . VAL A 1 105 ? 4.380 28.083 -19.860 1.00 44.50 105 VAL A N 1
ATOM 795 C CA . VAL A 1 105 ? 4.498 28.106 -21.326 1.00 44.50 105 VAL A CA 1
ATOM 796 C C . VAL A 1 105 ? 3.097 27.970 -21.933 1.00 44.50 105 VAL A C 1
ATOM 798 O O . VAL A 1 105 ? 2.410 26.968 -21.711 1.00 44.50 105 VAL A O 1
ATOM 801 N N . LYS A 1 106 ? 2.647 29.001 -22.663 1.00 40.09 106 LYS A N 1
ATOM 802 C CA . LYS A 1 106 ? 1.396 28.964 -23.430 1.00 40.09 106 LYS A CA 1
ATOM 803 C C . LYS A 1 106 ? 1.519 27.896 -24.517 1.00 40.09 106 LYS A C 1
ATOM 805 O O . LYS A 1 106 ? 2.529 27.770 -25.201 1.00 40.09 106 LYS A O 1
ATOM 810 N N . SER A 1 107 ? 0.485 27.079 -24.614 1.00 48.03 107 SER A N 1
ATOM 811 C CA . SER A 1 107 ? 0.398 25.905 -25.466 1.00 48.03 107 SER A CA 1
ATOM 812 C C . SER A 1 107 ? 0.463 26.256 -26.954 1.00 48.03 107 SER A C 1
ATOM 814 O O . SER A 1 107 ? -0.537 26.680 -27.521 1.00 48.03 107 SER A O 1
ATOM 816 N N . SER A 1 108 ? 1.588 25.992 -27.607 1.00 38.94 108 SER A N 1
ATOM 817 C CA . SER A 1 108 ? 1.583 25.702 -29.051 1.00 38.94 108 SER A CA 1
ATOM 818 C C . SER A 1 108 ? 2.728 24.809 -29.533 1.00 38.94 108 SER A C 1
ATOM 820 O O . SER A 1 108 ? 2.635 24.305 -30.642 1.00 38.94 108 SER A O 1
ATOM 822 N N . ASN A 1 109 ? 3.740 24.491 -28.709 1.00 39.28 109 ASN A N 1
ATOM 823 C CA . ASN A 1 109 ? 4.869 23.660 -29.163 1.00 39.28 109 ASN A CA 1
ATOM 824 C C . ASN A 1 109 ? 5.270 22.513 -28.208 1.00 39.28 109 ASN A C 1
ATOM 826 O O . ASN A 1 109 ? 6.431 22.139 -28.097 1.00 39.28 109 ASN A O 1
ATOM 830 N N . TRP A 1 110 ? 4.306 21.934 -27.482 1.00 35.38 110 TRP A N 1
ATOM 831 C CA . TRP A 1 110 ? 4.563 20.884 -26.478 1.00 35.38 110 TRP A CA 1
ATOM 832 C C . TRP A 1 110 ? 4.663 19.454 -27.050 1.00 35.38 110 TRP A C 1
ATOM 834 O O . TRP A 1 110 ? 4.902 18.514 -26.290 1.00 35.38 110 TRP A O 1
ATOM 844 N N . LEU A 1 111 ? 4.489 19.262 -28.365 1.00 35.78 111 LEU A N 1
ATOM 845 C CA . LEU A 1 111 ? 4.457 17.930 -28.987 1.00 35.78 111 LEU A CA 1
ATOM 846 C C . LEU A 1 111 ? 5.815 17.203 -29.021 1.00 35.78 111 LEU A C 1
ATOM 848 O O . LEU A 1 111 ? 5.831 16.004 -29.281 1.00 35.78 111 LEU A O 1
ATOM 852 N N . LEU A 1 112 ? 6.928 17.868 -28.692 1.00 37.72 112 LEU A N 1
ATOM 853 C CA . LEU A 1 112 ? 8.274 17.283 -28.794 1.00 37.72 112 LEU A CA 1
ATOM 854 C C . LEU A 1 112 ? 8.975 16.988 -27.453 1.00 37.72 112 LEU A C 1
ATOM 856 O O . LEU A 1 112 ? 10.109 16.526 -27.462 1.00 37.72 112 LEU A O 1
ATOM 860 N N . ALA A 1 113 ? 8.323 17.176 -26.295 1.00 35.25 113 ALA A N 1
ATOM 861 C CA . ALA A 1 113 ? 8.980 16.991 -24.984 1.00 35.25 113 ALA A CA 1
ATOM 862 C C . ALA A 1 113 ? 8.222 16.107 -23.970 1.00 35.25 113 ALA A C 1
ATOM 864 O O . ALA A 1 113 ? 8.523 16.125 -22.777 1.00 35.25 113 ALA A O 1
ATOM 865 N N . ALA A 1 114 ? 7.240 15.312 -24.403 1.00 35.59 114 ALA A N 1
ATOM 866 C CA . ALA A 1 114 ? 6.490 14.429 -23.508 1.00 35.59 114 ALA A CA 1
ATOM 867 C C . ALA A 1 114 ? 6.763 12.945 -23.813 1.00 35.59 114 ALA A C 1
ATOM 869 O O . ALA A 1 114 ? 6.155 12.402 -24.738 1.00 35.59 114 ALA A O 1
ATOM 870 N N . PRO A 1 115 ? 7.572 12.218 -23.016 1.00 36.72 115 PRO A N 1
ATOM 871 C CA . PRO A 1 115 ? 7.559 10.765 -23.070 1.00 36.72 115 PRO A CA 1
ATOM 872 C C . PRO A 1 115 ? 6.263 10.245 -22.433 1.00 36.72 115 PRO A C 1
ATOM 874 O O . PRO A 1 115 ? 6.195 9.938 -21.244 1.00 36.72 115 PRO A O 1
ATOM 877 N N . ALA A 1 116 ? 5.261 10.100 -23.300 1.00 36.91 116 ALA A N 1
ATOM 878 C CA . ALA A 1 116 ? 4.030 9.340 -23.152 1.00 36.91 116 ALA A CA 1
ATOM 879 C C . ALA A 1 116 ? 3.054 9.820 -22.061 1.00 36.91 116 ALA A C 1
ATOM 881 O O . ALA A 1 116 ? 3.346 9.872 -20.868 1.00 36.91 116 ALA A O 1
ATOM 882 N N . LYS A 1 117 ? 1.804 10.029 -22.479 1.00 43.88 117 LYS A N 1
ATOM 883 C CA . LYS A 1 117 ? 0.618 9.939 -21.625 1.00 43.88 117 LYS A CA 1
ATOM 884 C C . LYS A 1 117 ? 0.180 8.462 -21.514 1.00 43.88 117 LYS A C 1
ATOM 886 O O . LYS A 1 117 ? -0.697 8.070 -22.278 1.00 43.88 117 LYS A O 1
ATOM 891 N N . PRO A 1 118 ? 0.673 7.605 -20.594 1.00 37.78 118 PRO A N 1
ATOM 892 C CA . PRO A 1 118 ? -0.042 6.382 -20.283 1.00 37.78 118 PRO A CA 1
ATOM 893 C C . PRO A 1 118 ? -0.966 6.646 -19.089 1.00 37.78 118 PRO A C 1
ATOM 895 O O . PRO A 1 118 ? -0.544 6.737 -17.943 1.00 37.78 118 PRO A O 1
ATOM 898 N N . ARG A 1 119 ? -2.263 6.754 -19.384 1.00 39.91 119 ARG A N 1
ATOM 899 C CA . ARG A 1 119 ? -3.358 6.263 -18.530 1.00 39.91 119 ARG A CA 1
ATOM 900 C C . ARG A 1 119 ? -3.336 6.718 -17.058 1.00 39.91 119 ARG A C 1
ATOM 902 O O . ARG A 1 119 ? -3.287 5.911 -16.137 1.00 39.91 119 ARG A O 1
ATOM 909 N N . ILE A 1 120 ? -3.609 8.005 -16.843 1.00 40.03 120 ILE A N 1
ATOM 910 C CA . ILE A 1 120 ? -4.138 8.533 -15.564 1.00 40.03 120 ILE A CA 1
ATOM 911 C C . ILE A 1 120 ? -5.497 7.879 -15.177 1.00 40.03 120 ILE A C 1
ATOM 913 O O . ILE A 1 120 ? -5.961 8.011 -14.045 1.00 40.03 120 ILE A O 1
ATOM 917 N N . ASN A 1 121 ? -6.116 7.099 -16.071 1.00 38.66 121 ASN A N 1
ATOM 918 C CA . ASN A 1 121 ? -7.417 6.462 -15.847 1.00 38.66 121 ASN A CA 1
ATOM 919 C C . ASN A 1 121 ? -7.397 5.235 -14.915 1.00 38.66 121 ASN A C 1
ATOM 921 O O . ASN A 1 121 ? -8.447 4.907 -14.373 1.00 38.66 121 ASN A O 1
ATOM 925 N N . ALA A 1 122 ? -6.252 4.587 -14.660 1.00 41.53 122 ALA A N 1
ATOM 926 C CA . ALA A 1 122 ? -6.215 3.396 -13.797 1.00 41.53 122 ALA A CA 1
ATOM 927 C C . ALA A 1 122 ? -6.418 3.744 -12.309 1.00 41.53 122 ALA A C 1
ATOM 929 O O . ALA A 1 122 ? -7.250 3.152 -11.632 1.00 41.53 122 ALA A O 1
ATOM 930 N N . ILE A 1 123 ? -5.752 4.792 -11.812 1.00 44.62 123 ILE A N 1
ATOM 931 C CA . ILE A 1 123 ? -5.920 5.259 -10.425 1.00 44.62 123 ILE A CA 1
ATOM 932 C C . ILE A 1 123 ? -7.305 5.897 -10.225 1.00 44.62 123 ILE A C 1
ATOM 934 O O . ILE A 1 123 ? -7.902 5.768 -9.163 1.00 44.62 123 ILE A O 1
ATOM 938 N N . ARG A 1 124 ? -7.865 6.551 -11.252 1.00 44.41 124 ARG A N 1
ATOM 939 C CA . ARG A 1 124 ? -9.207 7.152 -11.176 1.00 44.41 124 ARG A CA 1
ATOM 940 C C . ARG A 1 124 ? -10.322 6.096 -11.155 1.00 44.41 124 ARG A C 1
ATOM 942 O O . ARG A 1 124 ? -11.316 6.316 -10.479 1.00 44.41 124 ARG A O 1
ATOM 949 N N . ALA A 1 125 ? -10.132 4.954 -11.822 1.00 42.69 125 ALA A N 1
ATOM 950 C CA . ALA A 1 125 ? -11.058 3.819 -11.775 1.00 42.69 125 ALA A CA 1
ATOM 951 C C . ALA A 1 125 ? -11.025 3.068 -10.429 1.00 42.69 125 ALA A C 1
ATOM 953 O O . ALA A 1 125 ? -12.054 2.572 -9.987 1.00 42.69 125 ALA A O 1
ATOM 954 N N . ILE A 1 126 ? -9.872 3.039 -9.749 1.00 47.62 126 ILE A N 1
ATOM 955 C CA . ILE A 1 126 ? -9.717 2.444 -8.406 1.00 47.62 126 ILE A CA 1
ATOM 956 C C . ILE A 1 126 ? -10.291 3.358 -7.302 1.00 47.62 126 ILE A C 1
ATOM 958 O O . ILE A 1 126 ? -10.661 2.882 -6.232 1.00 47.62 126 ILE A O 1
ATOM 962 N N . LEU A 1 127 ? -10.374 4.671 -7.552 1.00 46.75 127 LEU A N 1
ATOM 963 C CA . LEU A 1 127 ? -10.767 5.695 -6.571 1.00 46.75 127 LEU A CA 1
ATOM 964 C C . LEU A 1 127 ? -12.115 6.363 -6.846 1.00 46.75 127 LEU A C 1
ATOM 966 O O . LEU A 1 127 ? -12.459 7.329 -6.166 1.00 46.75 127 LEU A O 1
ATOM 970 N N . ALA A 1 128 ? -12.859 5.906 -7.851 1.00 35.47 128 ALA A N 1
ATOM 971 C CA . ALA A 1 128 ? -14.219 6.377 -8.057 1.00 35.47 128 ALA A CA 1
ATOM 972 C C . ALA A 1 128 ? -15.135 5.742 -6.992 1.00 35.47 128 ALA A C 1
ATOM 974 O O . ALA A 1 128 ? -15.067 4.523 -6.804 1.00 35.47 128 ALA A O 1
ATOM 975 N N . PRO A 1 129 ? -15.994 6.521 -6.304 1.00 33.09 129 PRO A N 1
ATOM 976 C CA . PRO A 1 129 ? -17.033 5.945 -5.456 1.00 33.09 129 PRO A CA 1
ATOM 977 C C . PRO A 1 129 ? -17.933 5.024 -6.298 1.00 33.09 129 PRO A C 1
ATOM 979 O O . PRO A 1 129 ? -18.048 5.231 -7.515 1.00 33.09 129 PRO A O 1
ATOM 982 N N . PRO A 1 130 ? -18.566 4.000 -5.696 1.00 36.03 130 PRO A N 1
ATOM 983 C CA . PRO A 1 130 ? -19.470 3.124 -6.428 1.00 36.03 130 PRO A CA 1
ATOM 984 C C . PRO A 1 130 ? -20.545 3.980 -7.106 1.00 36.03 130 PRO A C 1
ATOM 986 O O . PRO A 1 130 ? -21.278 4.709 -6.438 1.00 36.03 130 PRO A O 1
ATOM 989 N N . ARG A 1 131 ? -20.626 3.918 -8.444 1.00 41.41 131 ARG A N 1
ATOM 990 C CA . ARG A 1 131 ? -21.750 4.514 -9.174 1.00 41.41 131 ARG A CA 1
ATOM 991 C C . ARG A 1 131 ? -23.019 3.901 -8.592 1.00 41.41 131 ARG A C 1
ATOM 993 O O . ARG A 1 131 ? -23.159 2.677 -8.633 1.00 41.41 131 ARG A O 1
ATOM 1000 N N . LYS A 1 132 ? -23.911 4.731 -8.035 1.00 36.12 132 LYS A N 1
ATOM 1001 C CA . LYS A 1 132 ? -25.257 4.286 -7.667 1.00 36.12 132 LYS A CA 1
ATOM 1002 C C . LYS A 1 132 ? -25.834 3.616 -8.908 1.00 36.12 132 LYS A C 1
ATOM 1004 O O . LYS A 1 132 ? -25.876 4.222 -9.977 1.00 36.12 132 LYS A O 1
ATOM 1009 N N . ARG A 1 133 ? -26.157 2.329 -8.779 1.00 34.25 133 ARG A N 1
ATOM 1010 C CA . ARG A 1 133 ? -26.851 1.575 -9.816 1.00 34.25 133 ARG A CA 1
ATOM 1011 C C . ARG A 1 133 ? -28.131 2.367 -10.086 1.00 34.25 133 ARG A C 1
ATOM 1013 O O . ARG A 1 133 ? -28.885 2.596 -9.144 1.00 34.25 133 ARG A O 1
ATOM 1020 N N . ALA A 1 134 ? -28.300 2.874 -11.307 1.00 35.91 134 ALA A N 1
ATOM 1021 C CA . ALA A 1 134 ? -29.548 3.508 -11.698 1.00 35.91 134 ALA A CA 1
ATOM 1022 C C . ALA A 1 134 ? -30.657 2.494 -11.405 1.00 35.91 134 ALA A C 1
ATOM 1024 O O . ALA A 1 134 ? -30.637 1.375 -11.918 1.00 35.91 134 ALA A O 1
ATOM 1025 N N . THR A 1 135 ? -31.543 2.836 -10.479 1.00 38.41 135 THR A N 1
ATOM 1026 C CA . THR A 1 135 ? -32.790 2.114 -10.287 1.00 38.41 135 THR A CA 1
ATOM 1027 C C . THR A 1 135 ? -33.576 2.328 -11.567 1.00 38.41 135 THR A C 1
ATOM 1029 O O . THR A 1 135 ? -33.997 3.452 -11.835 1.00 38.41 135 THR A O 1
ATOM 1032 N N . ASN A 1 136 ? -33.708 1.281 -12.380 1.00 37.03 136 ASN A N 1
ATOM 1033 C CA . ASN A 1 136 ? -34.634 1.275 -13.502 1.00 37.03 136 ASN A CA 1
ATOM 1034 C C . ASN A 1 136 ? -36.028 1.545 -12.928 1.00 37.03 136 ASN A C 1
ATOM 1036 O O . ASN A 1 136 ? -36.633 0.665 -12.319 1.00 37.03 136 ASN A O 1
ATOM 1040 N N . HIS A 1 137 ? -36.495 2.786 -13.047 1.00 36.84 137 HIS A N 1
ATOM 1041 C CA . HIS A 1 137 ? -37.915 3.071 -12.978 1.00 36.84 137 HIS A CA 1
ATOM 1042 C C . HIS A 1 137 ? -38.552 2.492 -14.234 1.00 36.84 137 HIS A C 1
ATOM 1044 O O . HIS A 1 137 ? -38.048 2.663 -15.345 1.00 36.84 137 HIS A O 1
ATOM 1050 N N . ALA A 1 138 ? -39.610 1.731 -13.992 1.00 36.59 138 ALA A N 1
ATOM 1051 C CA . ALA A 1 138 ? -40.405 1.029 -14.970 1.00 36.59 138 ALA A CA 1
ATOM 1052 C C . ALA A 1 138 ? -40.814 1.941 -16.136 1.00 36.59 138 ALA A C 1
ATOM 1054 O O . ALA A 1 138 ? -41.372 3.015 -15.931 1.00 36.59 138 ALA A O 1
ATOM 1055 N N . CYS A 1 139 ? -40.583 1.473 -17.360 1.00 29.25 139 CYS A N 1
ATOM 1056 C CA . CYS A 1 139 ? -41.501 1.742 -18.458 1.00 29.25 139 CYS A CA 1
ATOM 1057 C C . CYS A 1 139 ? -42.410 0.518 -18.546 1.00 29.25 139 CYS A C 1
ATOM 1059 O O . CYS A 1 139 ? -42.061 -0.472 -19.183 1.00 29.25 139 CYS A O 1
ATOM 1061 N N . ASP A 1 140 ? -43.529 0.578 -17.831 1.00 33.94 140 ASP A N 1
ATOM 1062 C CA . ASP A 1 140 ? -44.694 -0.249 -18.110 1.00 33.94 140 ASP A CA 1
ATOM 1063 C C . ASP A 1 140 ? -45.616 0.558 -19.029 1.00 33.94 140 ASP A C 1
ATOM 1065 O O . ASP A 1 140 ? -46.170 1.586 -18.635 1.00 33.94 140 ASP A O 1
ATOM 1069 N N . CYS A 1 141 ? -45.696 0.142 -20.289 1.00 29.53 141 CYS A N 1
ATOM 1070 C CA . CYS A 1 141 ? -46.775 0.499 -21.202 1.00 29.53 141 CYS A CA 1
ATOM 1071 C C . CYS A 1 141 ? -46.726 -0.440 -22.408 1.00 29.53 141 CYS A C 1
ATOM 1073 O O . CYS A 1 141 ? -46.013 -0.181 -23.374 1.00 29.53 141 CYS A O 1
ATOM 1075 N N . SER A 1 142 ? -47.476 -1.541 -22.330 1.00 33.16 142 SER A N 1
ATOM 1076 C CA . SER A 1 142 ? -48.367 -2.031 -23.397 1.00 33.16 142 SER A CA 1
ATOM 1077 C C . SER A 1 142 ? -48.508 -3.554 -23.341 1.00 33.16 142 SER A C 1
ATOM 1079 O O . SER A 1 142 ? -47.835 -4.300 -24.049 1.00 33.16 142 SER A O 1
ATOM 1081 N N . LEU A 1 143 ? -49.454 -4.015 -22.527 1.00 39.44 143 LEU A N 1
ATOM 1082 C CA . LEU A 1 143 ? -50.227 -5.213 -22.833 1.00 39.44 143 LEU A CA 1
ATOM 1083 C C . LEU A 1 143 ? -51.693 -4.782 -22.923 1.00 39.44 143 LEU A C 1
ATOM 1085 O O . LEU A 1 143 ? -52.403 -4.711 -21.923 1.00 39.44 143 LEU A O 1
ATOM 1089 N N . ARG A 1 144 ? -52.138 -4.444 -24.137 1.00 35.53 144 ARG A N 1
ATOM 1090 C CA . ARG A 1 144 ? -53.560 -4.404 -24.499 1.00 35.53 144 ARG A CA 1
ATOM 1091 C C . ARG A 1 144 ? -53.768 -5.174 -25.801 1.00 35.53 144 ARG A C 1
ATOM 1093 O O . ARG A 1 144 ? -53.337 -4.740 -26.859 1.00 35.53 144 ARG A O 1
ATOM 1100 N N . ASN A 1 145 ? -54.406 -6.331 -25.646 1.00 38.78 145 ASN A N 1
ATOM 1101 C CA . ASN A 1 145 ? -55.348 -7.004 -26.541 1.00 38.78 145 ASN A CA 1
ATOM 1102 C C . ASN A 1 145 ? -55.349 -6.620 -28.028 1.00 38.78 145 ASN A C 1
ATOM 1104 O O . ASN A 1 145 ? -55.873 -5.570 -28.392 1.00 38.78 145 ASN A O 1
ATOM 1108 N N . VAL A 1 146 ? -55.006 -7.590 -28.880 1.00 37.56 146 VAL A N 1
ATOM 1109 C CA . VAL A 1 146 ? -55.737 -7.819 -30.134 1.00 37.56 146 VAL A CA 1
ATOM 1110 C C . VAL A 1 146 ? -56.037 -9.315 -30.249 1.00 37.56 146 VAL A C 1
ATOM 1112 O O . VAL A 1 146 ? -55.149 -10.132 -30.469 1.00 37.56 146 VAL A O 1
ATOM 1115 N N . SER A 1 147 ? -57.311 -9.652 -30.058 1.00 35.50 147 SER A N 1
ATOM 1116 C CA . SER A 1 147 ? -57.946 -10.863 -30.574 1.00 35.50 147 SER A CA 1
ATOM 1117 C C . SER A 1 147 ? -58.441 -10.539 -31.980 1.00 35.50 147 SER A C 1
ATOM 1119 O O . SER A 1 147 ? -59.212 -9.592 -32.112 1.00 35.50 147 SER A O 1
ATOM 1121 N N . VAL A 1 148 ? -58.032 -11.297 -33.003 1.00 40.16 148 VAL A N 1
ATOM 1122 C CA . VAL A 1 148 ? -58.824 -11.471 -34.232 1.00 40.16 148 VAL A CA 1
ATOM 1123 C C . VAL A 1 148 ? -58.673 -12.908 -34.731 1.00 40.16 148 VAL A C 1
ATOM 1125 O O . VA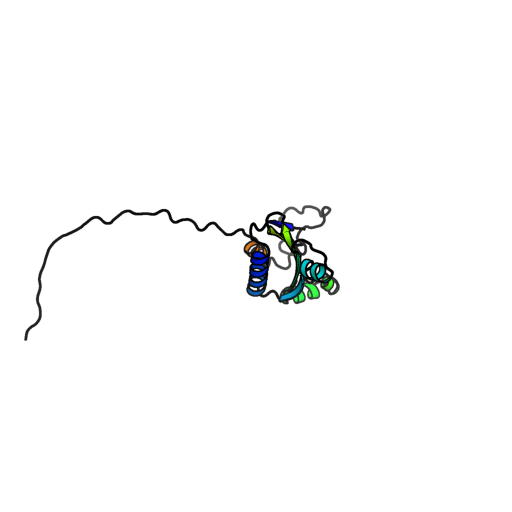L A 1 148 ? -57.583 -13.471 -34.791 1.00 40.16 148 VAL A O 1
ATOM 1128 N N . ALA A 1 149 ? -59.835 -13.466 -35.042 1.00 34.44 149 ALA A N 1
ATOM 1129 C CA . ALA A 1 149 ? -60.151 -14.784 -35.550 1.00 34.44 149 ALA A CA 1
ATOM 1130 C C . ALA A 1 149 ? -59.492 -15.171 -36.890 1.00 34.44 149 ALA A C 1
ATOM 1132 O O . ALA A 1 149 ? -59.307 -14.331 -37.762 1.00 34.44 149 ALA A O 1
ATOM 1133 N N . GLY A 1 150 ? -59.326 -16.491 -37.063 1.00 31.45 150 GLY A N 1
ATOM 1134 C CA . GLY A 1 150 ? -59.640 -17.232 -38.294 1.00 31.45 150 GLY A CA 1
ATOM 1135 C C . GLY A 1 150 ? -58.614 -17.194 -39.434 1.00 31.45 150 GLY A C 1
ATOM 1136 O O . GLY A 1 150 ? -58.392 -16.156 -40.034 1.00 31.45 150 GLY A O 1
ATOM 1137 N N . GLN A 1 151 ? -58.084 -18.348 -39.858 1.00 37.78 151 GLN A N 1
ATOM 1138 C CA . GLN A 1 151 ? -58.729 -19.182 -40.885 1.00 37.78 151 GLN A CA 1
ATOM 1139 C C . GLN A 1 151 ? -57.889 -20.435 -41.206 1.00 37.78 151 GLN A C 1
ATOM 1141 O O . GLN A 1 151 ? -56.663 -20.438 -41.213 1.00 37.78 151 GLN A O 1
ATOM 1146 N N . VAL A 1 152 ? -58.626 -21.514 -41.436 1.00 39.66 152 VAL A N 1
ATOM 1147 C CA . VAL A 1 152 ? -58.257 -22.907 -41.703 1.00 39.66 152 VAL A CA 1
ATOM 1148 C C . VAL A 1 152 ? -57.425 -23.072 -42.981 1.00 39.66 152 VAL A C 1
ATOM 1150 O O . VAL A 1 152 ? -57.769 -22.461 -43.990 1.00 39.66 152 VAL A O 1
ATOM 1153 N N . ARG A 1 153 ? -56.460 -24.011 -42.998 1.00 39.56 153 ARG A N 1
ATOM 1154 C CA . ARG A 1 153 ? -56.326 -24.981 -44.107 1.00 39.56 153 ARG A CA 1
ATOM 1155 C C . ARG A 1 153 ? -55.475 -26.210 -43.764 1.00 39.56 153 ARG A C 1
ATOM 1157 O O . ARG A 1 153 ? -54.302 -26.118 -43.430 1.00 39.56 153 ARG A O 1
ATOM 1164 N N . SER A 1 154 ? -56.156 -27.348 -43.867 1.00 39.59 154 SER A N 1
ATOM 1165 C CA . SER A 1 154 ? -55.689 -28.728 -43.776 1.00 39.59 154 SER A CA 1
ATOM 1166 C C . SER A 1 154 ? -54.813 -29.107 -44.975 1.00 39.59 154 SER A C 1
ATOM 1168 O O . SER A 1 154 ? -55.120 -28.689 -46.092 1.00 39.59 154 SER A O 1
ATOM 1170 N N . ALA A 1 155 ? -53.786 -29.932 -44.757 1.00 36.19 155 ALA A N 1
ATOM 1171 C CA . ALA A 1 155 ? -53.163 -30.742 -45.804 1.00 36.19 155 ALA A CA 1
ATOM 1172 C C . ALA A 1 155 ? -52.415 -31.941 -45.190 1.00 36.19 155 ALA A C 1
ATOM 1174 O O . ALA A 1 155 ? -51.224 -31.867 -44.903 1.00 36.19 155 ALA A O 1
ATOM 1175 N N . ALA A 1 156 ? -53.129 -33.049 -44.999 1.00 37.88 156 ALA A N 1
ATOM 1176 C CA . ALA A 1 156 ? -52.570 -34.398 -45.060 1.00 37.88 156 ALA A CA 1
ATOM 1177 C C . ALA A 1 156 ? -53.701 -35.356 -45.455 1.00 37.88 156 ALA A C 1
ATOM 1179 O O . ALA A 1 156 ? -54.662 -35.474 -44.701 1.00 37.88 156 ALA A O 1
ATOM 1180 N N . PHE A 1 157 ? -53.616 -35.945 -46.654 1.00 35.78 157 PHE A N 1
ATOM 1181 C CA . PHE A 1 157 ? -53.801 -37.382 -46.921 1.00 35.78 157 PHE A CA 1
ATOM 1182 C C . PHE A 1 157 ? -53.760 -37.664 -48.432 1.00 35.78 157 PHE A C 1
ATOM 1184 O O . PHE A 1 157 ? -54.665 -37.259 -49.165 1.00 35.78 157 PHE A O 1
ATOM 1191 N N . SER A 1 158 ? -52.734 -38.385 -48.885 1.00 49.38 158 SER A N 1
ATOM 1192 C CA . SER A 1 158 ? -52.822 -39.732 -49.489 1.00 49.38 158 SER A CA 1
ATOM 1193 C C . SER A 1 158 ? -51.419 -40.232 -49.811 1.00 49.38 158 SER A C 1
ATOM 1195 O O . SER A 1 158 ? -50.646 -39.442 -50.395 1.00 49.38 158 SER A O 1
#

Sequence (158 aa):
MKTVETGTPFGTYVKKLKSAIGANKMGIVAHACANCGAKAIGVTIPANNVIMIYHPRFAVRMLKASVASGIEAPLRLYVTEMKDGTARLTYRFPMRRPPAWTPRVKSSNWLLAAPAKPRINAIRAILAPPRKRATNHACDCSLRNVSVAGQVRSAAFS

pLDDT: mean 71.27, std 26.45, range [29.25, 97.69]

Foldseek 3Di:
DDKAFAPAAQVVLVVLLVVLCVVVVKDWPDKDWVQVVCVVVVHHDFTKIKTWIGHVVCVVVQVVVPVVSCVVPTWIWIWTQDPVRTIMIDTDDPDDDDPPPDDPDDDDPPPPPDPDDDPPPSVVVSRDHPDDDPPPDDPDDDDDDDDDDDDDDDDDDD